Protein 5VF1 (pdb70)

B-factor: mean 55.22, std 19.77, range [21.99, 257.1]

Structure (mmCIF, N/CA/C/O backbone):
data_5VF1
#
_entry.id   5VF1
#
_cell.length_a   121.220
_cell.length_b   121.220
_cell.length_c   29.958
_cell.angle_alpha   90.00
_cell.angle_beta   90.00
_cell.angle_gamma   120.00
#
_symmetry.space_group_name_H-M   'P 61 2 2'
#
loop_
_entity.id
_entity.type
_entity.pdbx_description
1 polymer ORN-LYS-LEU-VAL-PHI-PHE-ALA-GLU-ORN-GLU-ALA-PHE-MEA-VAL-LEU-LYS
2 water water
#
loop_
_atom_site.group_PDB
_atom_site.id
_atom_site.type_symbol
_atom_site.label_atom_id
_atom_site.label_alt_id
_atom_site.label_comp_id
_atom_site.label_asym_id
_atom_site.label_entity_id
_atom_site.label_seq_id
_atom_site.pdbx_PDB_ins_code
_atom_site.Cartn_x
_atom_site.Cartn_y
_atom_site.Cartn_z
_atom_site.occupancy
_atom_site.B_iso_or_equiv
_atom_site.auth_seq_id
_atom_site.auth_comp_id
_atom_site.auth_asym_id
_atom_site.auth_atom_id
_atom_site.pdbx_PDB_model_num
ATOM 20 N N . LYS A 1 2 ? 21.593 50.816 11.374 1.00 38.46 2 LYS A N 1
ATOM 21 C CA . LYS A 1 2 ? 21.265 49.385 11.550 1.00 27.03 2 LYS A CA 1
ATOM 22 C C . LYS A 1 2 ? 20.521 49.030 12.840 1.00 31.71 2 LYS A C 1
ATOM 23 O O . LYS A 1 2 ? 20.862 49.501 13.932 1.00 30.11 2 LYS A O 1
ATOM 42 N N . LEU A 1 3 ? 19.517 48.165 12.697 1.00 30.19 3 LEU A N 1
ATOM 43 C CA . LEU A 1 3 ? 18.893 47.473 13.820 1.00 32.03 3 LEU A CA 1
ATOM 44 C C . LEU A 1 3 ? 19.584 46.131 14.028 1.00 33.66 3 LEU A C 1
ATOM 45 O O . LEU A 1 3 ? 19.570 45.274 13.135 1.00 36.06 3 LEU A O 1
ATOM 61 N N . VAL A 1 4 ? 20.164 45.944 15.207 1.00 40.47 4 VAL A N 1
ATOM 62 C CA . VAL A 1 4 ? 20.868 44.721 15.529 1.00 35.95 4 VAL A CA 1
ATOM 63 C C . VAL A 1 4 ? 20.319 44.109 16.813 1.00 29.22 4 VAL A C 1
ATOM 64 O O . VAL A 1 4 ? 19.674 44.767 17.625 1.00 37.85 4 VAL A O 1
ATOM 97 N N . PHE A 1 6 ? 21.192 42.398 20.269 1.00 34.64 6 PHE A N 1
ATOM 98 C CA . PHE A 1 6 ? 22.235 42.332 21.274 1.00 36.04 6 PHE A CA 1
ATOM 99 C C . PHE A 1 6 ? 21.707 41.512 22.448 1.00 36.88 6 PHE A C 1
ATOM 100 O O . PHE A 1 6 ? 20.520 41.594 22.781 1.00 35.74 6 PHE A O 1
ATOM 117 N N . ALA A 1 7 ? 22.565 40.690 23.049 1.00 40.86 7 ALA A N 1
ATOM 118 C CA . ALA A 1 7 ? 22.160 39.962 24.242 1.00 34.48 7 ALA A CA 1
ATOM 119 C C . ALA A 1 7 ? 23.351 39.826 25.181 1.00 31.46 7 ALA A C 1
ATOM 120 O O . ALA A 1 7 ? 24.497 39.692 24.741 1.00 32.39 7 ALA A O 1
ATOM 127 N N . GLU A 1 8 ? 23.064 39.856 26.473 1.00 35.55 8 GLU A N 1
ATOM 128 C CA . GLU A 1 8 ? 24.080 39.631 27.500 1.00 38.09 8 GLU A CA 1
ATOM 129 C C . GLU A 1 8 ? 23.405 39.223 28.793 1.00 36.08 8 GLU A C 1
ATOM 130 O O . GLU A 1 8 ? 22.434 39.851 29.231 1.00 39.08 8 GLU A O 1
ATOM 161 N N . GLU A 1 10 ? 19.594 39.296 29.327 1.00 42.44 10 GLU A N 1
ATOM 162 C CA . GLU A 1 10 ? 18.631 40.126 28.601 1.00 38.81 10 GLU A CA 1
ATOM 163 C C . GLU A 1 10 ? 18.996 40.330 27.134 1.00 36.34 10 GLU A C 1
ATOM 164 O O . GLU A 1 10 ? 20.177 40.291 26.768 1.00 40.20 10 GLU A O 1
ATOM 176 N N . ALA A 1 11 ? 17.973 40.564 26.303 1.00 40.58 11 ALA A N 1
ATOM 177 C CA . ALA A 1 11 ? 18.153 40.768 24.876 1.00 35.59 11 ALA A CA 1
ATOM 178 C C . ALA A 1 11 ? 17.249 41.896 24.391 1.00 32.56 11 ALA A C 1
ATOM 179 O O . ALA A 1 11 ? 16.145 42.090 24.901 1.00 31.66 11 ALA A O 1
ATOM 186 N N . PHE A 1 12 ? 17.735 42.629 23.391 1.00 27.79 12 PHE A N 1
ATOM 187 C CA . PHE A 1 12 ? 17.004 43.735 22.786 1.00 33.56 12 PHE A CA 1
ATOM 188 C C . PHE A 1 12 ? 17.363 43.867 21.287 1.00 35.68 12 PHE A C 1
ATOM 189 O O . PHE A 1 12 ? 18.482 43.508 20.904 1.00 45.43 12 PHE A O 1
ATOM 229 N N . VAL A 1 14 ? 18.495 46.670 19.026 1.00 26.42 14 VAL A N 1
ATOM 230 C CA . VAL A 1 14 ? 19.005 48.012 19.289 1.00 31.50 14 VAL A CA 1
ATOM 231 C C . VAL A 1 14 ? 19.271 48.694 17.965 1.00 28.30 14 VAL A C 1
ATOM 232 O O . VAL A 1 14 ? 19.727 48.070 17.009 1.00 33.47 14 VAL A O 1
ATOM 245 N N . LEU A 1 15 ? 18.943 49.977 17.917 1.00 27.27 15 LEU A N 1
ATOM 246 C CA . LEU A 1 15 ? 19.092 50.793 16.722 1.00 36.77 15 LEU A CA 1
ATOM 247 C C . LEU A 1 15 ? 20.359 51.616 16.881 1.00 39.08 15 LEU A C 1
ATOM 248 O O . LEU A 1 15 ? 20.496 52.364 17.857 1.00 38.40 15 LEU A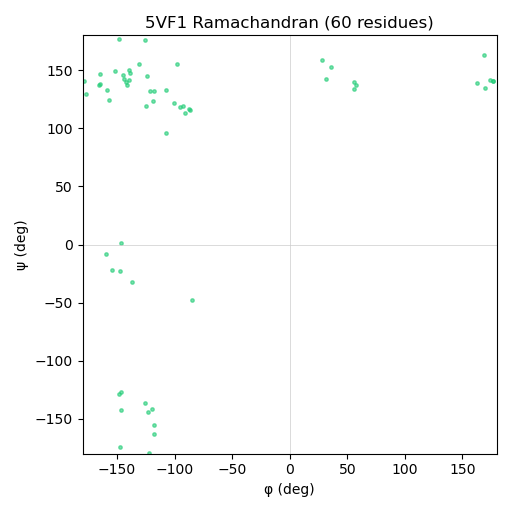 O 1
ATOM 264 N N . LYS A 1 16 ? 21.283 51.454 15.942 1.00 31.06 16 LYS A N 1
ATOM 265 C CA . LYS A 1 16 ? 22.551 52.170 15.950 1.00 42.03 16 LYS A CA 1
ATOM 266 C C . LYS A 1 16 ? 22.764 52.760 14.556 1.00 41.28 16 LYS A C 1
ATOM 267 O O . LYS A 1 16 ? 23.038 52.035 13.604 1.00 36.55 16 LYS A O 1
ATOM 305 N N . LYS B 1 2 ? 18.671 46.854 8.257 1.00 39.39 2 LYS B N 1
ATOM 306 C CA . LYS B 1 2 ? 19.089 48.225 7.934 1.00 36.29 2 LYS B CA 1
ATOM 307 C C . LYS B 1 2 ? 17.919 49.203 7.862 1.00 33.21 2 LYS B C 1
ATOM 308 O O . LYS B 1 2 ? 16.860 48.889 7.314 1.00 28.93 2 LYS B O 1
ATOM 327 N N . LEU B 1 3 ? 18.108 50.384 8.445 1.00 28.37 3 LEU B N 1
ATOM 328 C CA . LEU B 1 3 ? 17.128 51.464 8.356 1.00 30.54 3 LEU B CA 1
ATOM 329 C C . LEU B 1 3 ? 17.496 52.309 7.145 1.00 34.09 3 LEU B C 1
ATOM 330 O O . LEU B 1 3 ? 18.554 52.945 7.123 1.00 37.49 3 LEU B O 1
ATOM 346 N N . VAL B 1 4 ? 16.649 52.295 6.127 1.00 35.82 4 VAL B N 1
ATOM 347 C CA . VAL B 1 4 ? 17.026 52.918 4.869 1.00 44.23 4 VAL B CA 1
ATOM 348 C C . VAL B 1 4 ? 16.073 54.046 4.504 1.00 42.91 4 VAL B C 1
ATOM 349 O O . VAL B 1 4 ? 14.860 53.992 4.749 1.00 40.93 4 VAL B O 1
ATOM 382 N N . PHE B 1 6 ? 14.146 55.866 1.745 1.00 50.29 6 PHE B N 1
ATOM 383 C CA . PHE B 1 6 ? 13.453 55.278 0.616 1.00 51.05 6 PHE B CA 1
ATOM 384 C C . PHE B 1 6 ? 12.483 56.291 0.017 1.00 54.15 6 PHE B C 1
ATOM 385 O O . PHE B 1 6 ? 11.813 57.008 0.750 1.00 54.07 6 PHE B O 1
ATOM 402 N N . ALA B 1 7 ? 12.412 56.343 -1.312 1.00 57.17 7 ALA B N 1
ATOM 403 C CA . ALA B 1 7 ? 11.510 57.257 -2.007 1.00 61.59 7 ALA B CA 1
ATOM 404 C C . ALA B 1 7 ? 10.918 56.565 -3.224 1.00 80.71 7 ALA B C 1
ATOM 405 O O . ALA B 1 7 ? 11.637 55.867 -3.945 1.00 62.46 7 ALA B O 1
ATOM 412 N N . GLU B 1 8 ? 9.612 56.753 -3.432 1.00 105.06 8 GLU B N 1
ATOM 413 C CA . GLU B 1 8 ? 8.921 56.279 -4.636 1.00 109.97 8 GLU B CA 1
ATOM 414 C C . GLU B 1 8 ? 7.792 57.238 -5.031 1.00 109.68 8 GLU B C 1
ATOM 415 O O . GLU B 1 8 ? 6.689 57.170 -4.500 1.00 110.28 8 GLU B O 1
ATOM 446 N N . GLU B 1 10 ? 7.253 61.032 -2.400 1.00 86.07 10 GLU B N 1
ATOM 447 C CA . GLU B 1 10 ? 7.181 60.680 -0.987 1.00 68.02 10 GLU B CA 1
ATOM 448 C C . GLU B 1 10 ? 8.396 59.867 -0.524 1.00 62.62 10 GLU B C 1
ATOM 449 O O . GLU B 1 10 ? 8.813 58.914 -1.184 1.00 61.59 10 GLU B O 1
ATOM 461 N N . ALA B 1 11 ? 8.948 60.257 0.623 1.00 61.78 11 ALA B N 1
ATOM 462 C CA . ALA B 1 11 ? 10.106 59.602 1.211 1.00 60.64 11 ALA B CA 1
ATOM 463 C C . ALA B 1 11 ? 9.796 59.132 2.629 1.00 58.92 11 ALA B C 1
ATOM 464 O O . ALA B 1 11 ? 9.060 59.787 3.376 1.00 57.76 11 ALA B O 1
ATOM 471 N N . PHE B 1 12 ? 10.379 57.991 2.990 1.00 52.45 12 PHE B N 1
ATOM 472 C CA . PHE B 1 12 ? 10.158 57.354 4.285 1.00 49.13 12 PHE B CA 1
ATOM 473 C C . PHE B 1 12 ? 11.422 56.632 4.769 1.00 46.68 12 PHE B C 1
ATOM 474 O O . PHE B 1 12 ? 12.225 56.195 3.940 1.00 46.81 12 PHE B O 1
ATOM 514 N N . VAL B 1 14 ? 12.520 53.152 6.001 1.00 37.34 14 VAL B N 1
ATOM 515 C CA . VAL B 1 14 ? 11.992 51.800 6.089 1.00 34.89 14 VAL B CA 1
ATOM 516 C C . VAL B 1 14 ? 13.058 50.875 6.637 1.00 32.27 14 VAL B C 1
ATOM 517 O O . VAL B 1 14 ? 14.236 50.976 6.306 1.00 32.65 14 VAL B O 1
ATOM 530 N N . LEU B 1 15 ? 12.622 49.964 7.489 1.00 36.00 15 LEU B N 1
ATOM 531 C CA . LEU B 1 15 ? 13.497 48.947 8.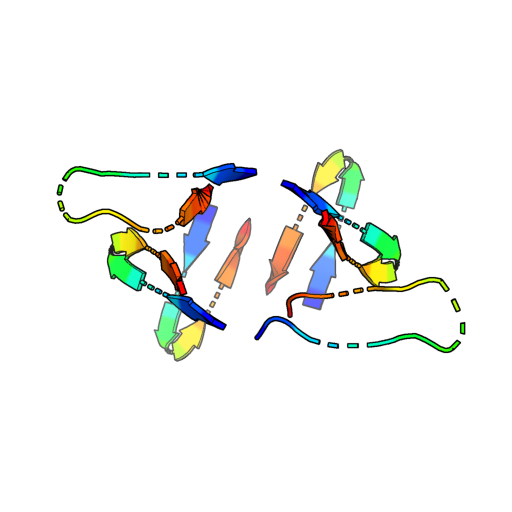047 1.00 32.78 15 LEU B CA 1
ATOM 532 C C . LEU B 1 15 ? 13.520 47.769 7.082 1.00 41.32 15 LEU B C 1
ATOM 533 O O . LEU B 1 15 ? 12.480 47.157 6.821 1.00 45.55 15 LEU B O 1
ATOM 549 N N . LYS B 1 16 ? 14.684 47.491 6.502 1.00 37.52 16 LYS B N 1
ATOM 550 C CA . LYS B 1 16 ? 14.828 46.310 5.651 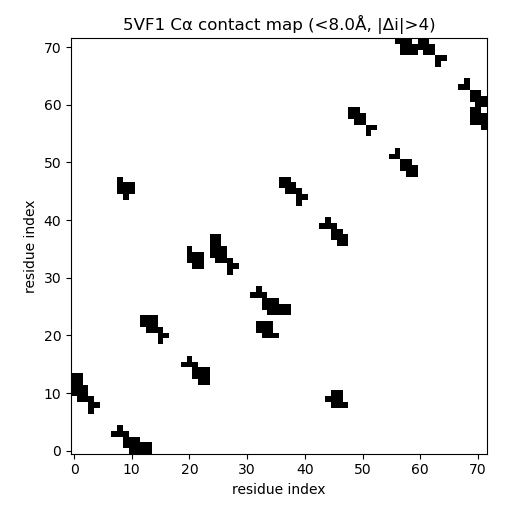1.00 36.36 16 LYS B CA 1
ATOM 551 C C . LYS B 1 16 ? 15.764 45.363 6.373 1.00 42.26 16 LYS B C 1
ATOM 552 O O . LYS B 1 16 ? 16.986 45.524 6.333 1.00 44.95 16 LYS B O 1
ATOM 590 N N . LYS C 1 2 ? 8.073 55.372 16.005 1.00 53.09 2 LYS C N 1
ATOM 591 C CA . LYS C 1 2 ? 7.320 54.121 15.984 1.00 42.54 2 LYS C CA 1
ATOM 592 C C . LYS C 1 2 ? 7.542 53.338 14.686 1.00 32.87 2 LYS C C 1
ATOM 593 O O . LYS C 1 2 ? 7.564 53.909 13.603 1.00 31.43 2 LYS C O 1
ATOM 612 N N . LEU C 1 3 ? 7.689 52.021 14.801 1.00 35.88 3 LEU C N 1
ATOM 613 C CA . LEU C 1 3 ? 7.766 51.149 13.640 1.00 29.33 3 LEU C CA 1
ATOM 614 C C . LEU C 1 3 ? 6.375 50.596 13.369 1.00 31.31 3 LEU C C 1
ATOM 615 O O . LEU C 1 3 ? 5.814 49.901 14.212 1.00 35.41 3 LEU C O 1
ATOM 631 N N . VAL C 1 4 ? 5.821 50.908 12.203 1.00 32.77 4 VAL C N 1
ATOM 632 C CA . VAL C 1 4 ? 4.511 50.405 11.867 1.00 36.00 4 VAL C CA 1
ATOM 633 C C . VAL C 1 4 ? 4.583 49.625 10.571 1.00 39.29 4 VAL C C 1
ATOM 634 O O . VAL C 1 4 ? 5.398 49.903 9.687 1.00 45.99 4 VAL C O 1
ATOM 667 N N . PHE C 1 6 ? 2.884 48.569 7.114 1.00 31.69 6 PHE C N 1
ATOM 668 C CA . PHE C 1 6 ? 1.976 48.922 6.019 1.00 33.33 6 PHE C CA 1
ATOM 669 C C . PHE C 1 6 ? 1.945 47.853 4.937 1.00 34.13 6 PHE C C 1
ATOM 670 O O . PHE C 1 6 ? 3.002 47.340 4.542 1.00 36.50 6 PHE C O 1
ATOM 687 N N . ALA C 1 7 ? 0.754 47.599 4.395 1.00 34.61 7 ALA C N 1
ATOM 688 C CA . ALA C 1 7 ? 0.608 46.705 3.259 1.00 33.70 7 ALA C CA 1
ATOM 689 C C . ALA C 1 7 ? -0.455 47.229 2.306 1.00 34.63 7 ALA C C 1
ATOM 690 O O . ALA C 1 7 ? -1.517 47.718 2.716 1.00 35.58 7 ALA C O 1
ATOM 697 N N . GLU C 1 8 ? -0.155 47.100 1.027 1.00 35.10 8 GLU C N 1
ATOM 698 C CA . GLU C 1 8 ? -1.021 47.585 -0.017 1.00 37.46 8 GLU C CA 1
ATOM 699 C C . GLU C 1 8 ? -0.755 46.756 -1.267 1.00 37.02 8 GLU C C 1
ATOM 700 O O . GLU C 1 8 ? 0.380 46.656 -1.703 1.00 43.88 8 GLU C O 1
ATOM 731 N N . GLU C 1 10 ? 2.559 44.804 -1.814 1.00 40.46 10 GLU C N 1
ATOM 732 C CA . GLU C 1 10 ? 3.802 44.954 -1.082 1.00 45.56 10 GLU C CA 1
ATOM 733 C C . GLU C 1 10 ? 3.556 45.4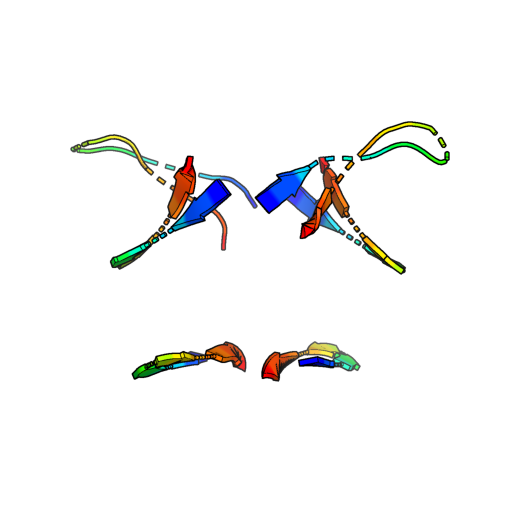42 0.331 1.00 38.36 10 GLU C C 1
ATOM 734 O O . GLU C 1 10 ? 2.511 46.012 0.654 1.00 35.92 10 GLU C O 1
ATOM 746 N N . ALA C 1 11 ? 4.548 45.182 1.170 1.00 38.22 11 ALA C N 1
ATOM 747 C CA . ALA C 1 11 ? 4.488 45.484 2.583 1.00 40.02 11 ALA C CA 1
ATOM 748 C C . ALA C 1 11 ? 5.759 46.220 2.959 1.00 39.58 11 ALA C C 1
ATOM 749 O O . ALA C 1 11 ? 6.794 46.096 2.304 1.00 42.20 11 ALA C O 1
ATOM 756 N N . PHE C 1 12 ? 5.661 46.994 4.026 1.00 38.18 12 PHE C N 1
ATOM 757 C CA . PHE C 1 12 ? 6.783 47.780 4.505 1.00 51.92 12 PHE C CA 1
ATOM 758 C C . PHE C 1 12 ? 6.713 47.858 6.024 1.00 46.03 12 PHE C C 1
ATOM 759 O O . PHE C 1 12 ? 5.611 47.912 6.583 1.00 41.63 12 PHE C O 1
ATOM 799 N N . VAL C 1 14 ? 7.559 50.709 8.211 1.00 31.21 14 VAL C N 1
ATOM 800 C CA . VAL C 1 14 ? 7.913 52.118 8.193 1.00 32.62 14 VAL C CA 1
ATOM 801 C C . VAL C 1 14 ? 8.204 52.611 9.611 1.00 46.49 14 VAL C C 1
ATOM 802 O O . VAL C 1 14 ? 7.408 52.387 10.531 1.00 38.91 14 VAL C O 1
ATOM 815 N N . LEU C 1 15 ? 9.350 53.274 9.786 1.00 49.14 15 LEU C N 1
ATOM 816 C CA . LEU C 1 15 ? 9.758 53.835 11.077 1.00 53.12 15 LEU C CA 1
ATOM 817 C C . LEU C 1 15 ? 9.628 55.351 11.005 1.00 63.75 15 LEU C C 1
ATOM 818 O O . LEU C 1 15 ? 10.540 56.029 10.528 1.00 61.37 15 LEU C O 1
ATOM 834 N N . LYS C 1 16 ? 8.502 55.877 11.485 1.00 71.83 16 LYS C N 1
ATOM 835 C CA . LYS C 1 16 ? 8.320 57.323 11.610 1.00 82.94 16 LYS C CA 1
ATOM 836 C C . LYS C 1 16 ? 8.524 57.766 13.068 1.00 81.52 16 LYS C C 1
ATOM 837 O O . LYS C 1 16 ? 7.743 57.416 13.953 1.00 81.58 16 LYS C O 1
ATOM 875 N N . LYS D 1 2 ? 7.741 50.498 19.140 1.00 60.52 2 LYS D N 1
ATOM 876 C CA . LYS D 1 2 ? 8.140 51.802 19.646 1.00 57.93 2 LYS D CA 1
ATOM 877 C C . LYS D 1 2 ? 9.661 51.878 19.873 1.00 51.76 2 LYS D C 1
ATOM 878 O O . LYS D 1 2 ? 10.270 50.921 20.357 1.00 48.23 2 LYS D O 1
ATOM 897 N N . LEU D 1 3 ? 10.267 53.012 19.518 1.00 49.51 3 LEU D N 1
ATOM 898 C CA . LEU D 1 3 ? 11.665 53.281 19.845 1.00 48.19 3 LEU D CA 1
ATOM 899 C C . LEU D 1 3 ? 11.740 53.913 21.228 1.00 47.26 3 LEU D C 1
ATOM 900 O O . LEU D 1 3 ? 11.216 55.012 21.443 1.00 48.37 3 LEU D O 1
ATOM 916 N N . VAL D 1 4 ? 12.388 53.217 22.157 1.00 46.24 4 VAL D N 1
ATOM 917 C CA . VAL D 1 4 ? 12.523 53.693 23.526 1.00 50.23 4 VAL D CA 1
ATOM 918 C C . VAL D 1 4 ? 14.003 53.911 23.871 1.00 47.70 4 VAL D C 1
ATOM 919 O O . VAL D 1 4 ? 14.900 53.297 23.279 1.00 44.11 4 VAL D O 1
ATOM 952 N N . PHE D 1 6 ? 16.702 54.049 27.082 1.00 41.70 6 PHE D N 1
ATOM 953 C CA . PHE D 1 6 ? 16.979 53.967 28.493 1.00 41.59 6 PHE D CA 1
ATOM 954 C C . PHE D 1 6 ? 18.460 53.906 28.776 1.00 41.10 6 PHE D C 1
ATOM 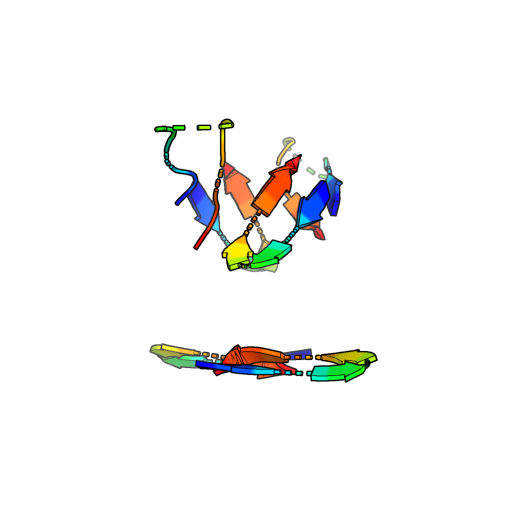955 O O . PHE D 1 6 ? 19.278 53.647 27.888 1.00 41.07 6 PHE D O 1
ATOM 972 N N . ALA D 1 7 ? 18.799 54.187 30.029 1.00 41.27 7 ALA D N 1
ATOM 973 C CA . ALA D 1 7 ? 20.184 54.170 30.468 1.00 41.17 7 ALA D CA 1
ATOM 974 C C . ALA D 1 7 ? 20.235 54.154 31.986 1.00 51.67 7 ALA D C 1
ATOM 975 O O . ALA D 1 7 ? 19.436 54.827 32.659 1.00 42.43 7 ALA D O 1
ATOM 982 N N . GLU D 1 8 ? 21.145 53.340 32.512 1.00 56.31 8 GLU D N 1
ATOM 983 C CA . GLU D 1 8 ? 21.606 53.479 33.880 1.00 60.25 8 GLU D CA 1
ATOM 984 C C . GLU D 1 8 ? 22.711 54.525 33.822 1.00 58.26 8 GLU D C 1
ATOM 985 O O . GLU D 1 8 ? 22.721 55.346 32.910 1.00 63.70 8 GLU D O 1
ATOM 1016 N N . GLU D 1 10 ? 25.909 53.359 29.933 1.00 59.07 10 GLU D N 1
ATOM 1017 C CA . GLU D 1 10 ? 25.481 52.852 28.638 1.00 51.70 10 GLU D CA 1
ATOM 1018 C C . GLU D 1 10 ? 24.094 53.414 28.292 1.00 48.09 10 GLU D C 1
ATOM 1019 O O . GLU D 1 10 ? 23.250 53.593 29.171 1.00 44.58 10 GLU D O 1
ATOM 1031 N N . ALA D 1 11 ? 23.897 53.716 27.010 1.00 51.36 11 ALA D N 1
ATOM 1032 C CA . ALA D 1 11 ? 22.629 54.192 26.469 1.00 51.32 11 ALA D CA 1
ATOM 1033 C C . ALA D 1 11 ? 22.120 53.182 25.451 1.00 53.78 11 ALA D C 1
ATOM 1034 O O . ALA D 1 11 ? 22.871 52.745 24.576 1.00 56.40 11 ALA D O 1
ATOM 1041 N N . PHE D 1 12 ? 20.850 52.820 25.566 1.00 44.96 12 PHE D N 1
ATOM 1042 C CA . PHE D 1 12 ? 20.242 51.836 24.679 1.00 45.93 12 PHE D CA 1
ATOM 1043 C C . PHE D 1 12 ? 19.103 52.498 23.886 1.00 44.16 12 PHE D C 1
ATOM 1044 O O . PHE D 1 12 ? 18.105 52.900 24.499 1.00 44.69 12 PHE D O 1
ATOM 1084 N N . VAL D 1 14 ? 16.300 51.333 21.962 1.00 44.29 14 VAL D N 1
ATOM 1085 C CA . VAL D 1 14 ? 15.682 50.027 21.805 1.00 44.67 14 VAL D CA 1
ATOM 1086 C C . VAL D 1 14 ? 14.340 50.065 21.069 1.00 45.42 14 VAL D C 1
ATOM 1087 O O . VAL D 1 14 ? 13.477 50.886 21.362 1.00 45.28 14 VAL D O 1
ATOM 1100 N N . LEU D 1 15 ? 14.180 49.138 20.132 1.00 46.69 15 LEU D N 1
ATOM 1101 C CA . LEU D 1 15 ? 12.899 48.809 19.529 1.00 47.69 15 LEU D CA 1
ATOM 1102 C C . LEU D 1 15 ? 12.316 47.582 20.220 1.00 47.95 15 LEU D C 1
ATOM 1103 O O . LEU D 1 15 ? 13.050 46.776 20.792 1.00 56.22 15 LEU D O 1
ATOM 1119 N N . LYS D 1 16 ? 11.002 47.442 20.181 1.00 78.36 16 LYS D N 1
ATOM 1120 C CA . LYS D 1 16 ? 10.385 46.185 20.604 1.00 85.61 16 LYS D CA 1
ATOM 1121 C C . LYS D 1 16 ? 8.900 46.198 20.307 1.00 87.46 16 LYS D C 1
ATOM 1122 O O . LYS D 1 16 ? 8.115 46.857 20.992 1.00 89.36 16 LYS D O 1
ATOM 1160 N N . LYS E 1 2 ? 10.969 35.621 6.067 1.00 42.13 2 LYS E N 1
ATOM 1161 C CA . LYS E 1 2 ? 9.631 35.105 5.821 1.00 47.65 2 LYS E CA 1
ATOM 1162 C C . LYS E 1 2 ? 8.645 35.553 6.909 1.00 40.61 2 LYS E C 1
ATOM 1163 O O . LYS E 1 2 ? 8.739 35.122 8.054 1.00 39.23 2 LYS E O 1
ATOM 1182 N N . LEU E 1 3 ? 7.694 36.418 6.559 1.00 41.28 3 LEU E N 1
ATOM 1183 C CA . LEU E 1 3 ? 6.729 36.939 7.519 1.00 36.00 3 LEU E CA 1
ATOM 1184 C C . LEU E 1 3 ? 5.358 36.323 7.260 1.00 35.45 3 LEU E C 1
ATOM 1185 O O . LEU E 1 3 ? 4.908 36.266 6.113 1.00 36.13 3 LEU E O 1
ATOM 1201 N N . VAL E 1 4 ? 4.707 35.860 8.326 1.00 39.49 4 VAL E N 1
ATOM 1202 C CA . VAL E 1 4 ? 3.306 35.427 8.271 1.00 39.48 4 VAL E CA 1
ATOM 1203 C C . VAL E 1 4 ? 2.518 36.182 9.343 1.00 35.30 4 VAL E C 1
ATOM 1204 O O . VAL E 1 4 ? 2.768 36.028 10.529 1.00 35.40 4 VAL E O 1
ATOM 1237 N N . PHE E 1 6 ? -1.054 36.994 11.105 1.00 34.99 6 PHE E N 1
ATOM 1238 C CA . PHE E 1 6 ? -2.419 36.489 11.291 1.00 36.53 6 PHE E CA 1
ATOM 1239 C C . PHE E 1 6 ? -3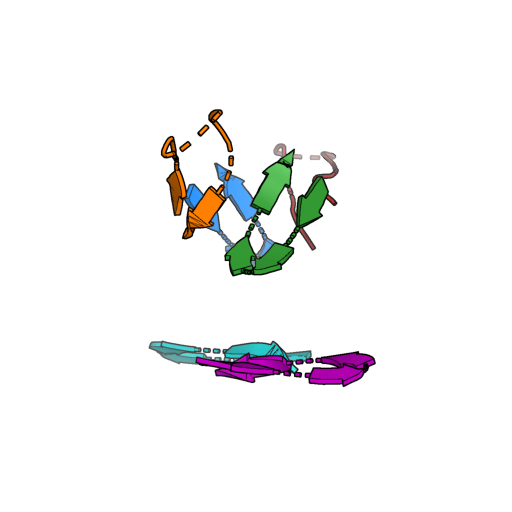.290 37.594 11.842 1.00 38.37 6 PHE E C 1
ATOM 1240 O O . PHE E 1 6 ? -2.873 38.320 12.745 1.00 38.67 6 PHE E O 1
ATOM 1257 N N . ALA E 1 7 ? -4.507 37.719 11.315 1.00 37.43 7 ALA E N 1
ATOM 1258 C CA . ALA E 1 7 ? -5.438 38.700 11.841 1.00 37.50 7 ALA E CA 1
ATOM 1259 C C . ALA E 1 7 ? -6.851 38.147 11.790 1.00 40.17 7 ALA E C 1
ATOM 1260 O O . ALA E 1 7 ? -7.222 37.423 10.861 1.00 42.02 7 ALA E O 1
ATOM 1267 N N . GLU E 1 8 ? -7.610 38.479 12.826 1.00 47.13 8 GLU E N 1
ATOM 1268 C CA . GLU E 1 8 ? -9.016 38.173 12.917 1.00 57.58 8 GLU E CA 1
ATOM 1269 C C . GLU E 1 8 ? -9.640 39.444 13.476 1.00 48.35 8 GLU E C 1
ATOM 1270 O O . GLU E 1 8 ? -9.450 39.790 14.647 1.00 49.28 8 GLU E O 1
ATOM 1301 N N . GLU E 1 10 ? -7.488 42.026 16.221 1.00 42.87 10 GLU E N 1
ATOM 1302 C CA . GLU E 1 10 ? -6.301 41.307 16.680 1.00 46.86 10 GLU E CA 1
ATOM 1303 C C . GLU E 1 10 ? -5.368 40.849 15.565 1.00 42.02 10 GLU E C 1
ATOM 1304 O O . GLU E 1 10 ? -5.818 40.328 14.550 1.00 44.82 10 GLU E O 1
ATOM 1316 N N . ALA E 1 11 ? -4.061 41.028 15.787 1.00 44.74 11 ALA E N 1
ATOM 1317 C CA . ALA E 1 11 ? -3.042 40.674 14.809 1.00 36.70 11 ALA E CA 1
ATOM 1318 C C . ALA E 1 11 ? -1.857 40.040 15.522 1.00 39.85 11 ALA E C 1
ATOM 1319 O O . ALA E 1 11 ? -1.478 40.455 16.619 1.00 36.82 11 ALA E O 1
ATOM 1326 N N . PHE E 1 12 ? -1.285 39.030 14.886 1.00 40.55 12 PHE E N 1
ATOM 1327 C CA . PHE E 1 12 ? -0.239 38.218 15.497 1.00 36.61 12 PHE E CA 1
ATOM 1328 C C . PHE E 1 12 ? 0.687 37.768 14.389 1.00 39.37 12 PHE E C 1
ATOM 1329 O O . PHE E 1 12 ? 0.205 37.311 13.351 1.00 41.58 12 PHE E O 1
ATOM 1369 N N . VAL E 1 14 ? 4.281 35.702 12.816 1.00 36.28 14 VAL E N 1
ATOM 1370 C CA . VAL E 1 14 ? 5.367 34.757 12.873 1.00 40.37 14 VAL E CA 1
ATOM 1371 C C . VAL E 1 14 ? 6.402 35.237 11.886 1.00 37.37 14 VAL E C 1
ATOM 1372 O O . VAL E 1 14 ? 6.079 35.586 10.760 1.00 35.92 14 VAL E O 1
ATOM 1385 N N . LEU E 1 15 ? 7.655 35.277 12.310 1.00 38.94 15 LEU E N 1
ATOM 1386 C CA . LEU E 1 15 ? 8.744 35.676 11.430 1.00 39.27 15 LEU E CA 1
ATOM 1387 C C . LEU E 1 15 ? 9.777 34.554 11.446 1.00 40.36 15 LEU E C 1
ATOM 1388 O O . LEU E 1 15 ? 10.309 34.226 12.502 1.00 42.31 15 LEU E O 1
ATOM 1404 N N . LYS E 1 16 ? 10.023 33.972 10.272 1.00 42.41 16 LYS E N 1
ATOM 1405 C CA . LYS E 1 16 ? 11.014 32.894 10.137 1.00 41.38 16 LYS E CA 1
ATOM 1406 C C . LYS E 1 16 ? 12.167 33.294 9.230 1.00 46.80 16 LYS E C 1
ATOM 1407 O O . LYS E 1 16 ? 12.119 33.088 8.016 1.00 47.89 16 LYS E O 1
ATOM 1445 N N . LYS F 1 2 ? 7.868 35.499 21.620 1.00 50.19 2 LYS F N 1
ATOM 1446 C CA . LYS F 1 2 ? 8.928 34.532 21.873 1.00 42.47 2 LYS F CA 1
ATOM 1447 C C . LYS F 1 2 ? 9.865 34.447 20.684 1.00 37.29 2 LYS F C 1
ATOM 1448 O O . LYS F 1 2 ? 9.427 34.320 19.535 1.00 37.54 2 LYS F O 1
ATOM 1467 N N . LEU F 1 3 ? 11.162 34.511 20.978 1.00 37.55 3 LEU F N 1
ATOM 1468 C CA . LEU F 1 3 ? 12.209 34.501 19.973 1.00 34.14 3 LEU F CA 1
ATOM 1469 C C . LEU F 1 3 ? 13.129 33.319 20.215 1.00 33.51 3 LEU F C 1
ATOM 1470 O O . LEU F 1 3 ? 13.566 33.085 21.343 1.00 37.09 3 LEU F O 1
ATOM 1486 N N . VAL F 1 4 ? 13.414 32.576 19.156 1.00 34.29 4 VAL F N 1
ATOM 1487 C CA . VAL F 1 4 ? 14.452 31.550 19.203 1.00 31.59 4 VAL F CA 1
ATOM 1488 C C . VAL F 1 4 ? 15.493 31.857 18.116 1.00 32.76 4 VAL F C 1
ATOM 1489 O O . VAL F 1 4 ? 15.188 31.868 16.934 1.00 30.66 4 VAL F O 1
ATOM 1522 N N . PHE F 1 6 ? 18.921 30.670 16.386 1.00 42.30 6 PHE F N 1
ATOM 1523 C CA . PHE F 1 6 ? 19.866 29.563 16.201 1.00 47.84 6 PHE F CA 1
ATOM 1524 C C . PHE F 1 6 ? 21.196 30.073 15.642 1.00 49.70 6 PHE F C 1
ATOM 1525 O O . PHE F 1 6 ? 21.208 31.028 14.862 1.00 55.60 6 PHE F O 1
ATOM 1542 N N . ALA F 1 7 ? 22.317 29.450 16.024 1.00 35.61 7 ALA F N 1
ATOM 1543 C CA . ALA F 1 7 ? 23.589 29.861 15.463 1.00 37.55 7 ALA F CA 1
ATOM 1544 C C . ALA F 1 7 ? 24.564 28.686 15.440 1.00 39.02 7 ALA F C 1
ATOM 1545 O O . ALA F 1 7 ? 24.512 27.791 16.285 1.00 38.77 7 ALA F O 1
ATOM 1552 N N . GLU F 1 8 ? 25.442 28.710 14.454 1.00 43.90 8 GLU F N 1
ATOM 1553 C CA . GLU F 1 8 ? 26.517 27.746 14.376 1.00 48.62 8 GLU F CA 1
ATOM 1554 C C . GLU F 1 8 ? 27.722 28.413 13.752 1.00 45.66 8 GLU F C 1
ATOM 1555 O O . GLU F 1 8 ? 27.753 28.679 12.550 1.00 46.68 8 GLU F O 1
ATOM 1586 N N . GLU F 1 10 ? 27.012 31.744 11.389 1.00 46.20 10 GLU F N 1
ATOM 1587 C CA . GLU F 1 10 ? 25.714 31.851 10.745 1.00 44.61 10 GLU F CA 1
ATOM 1588 C C . GL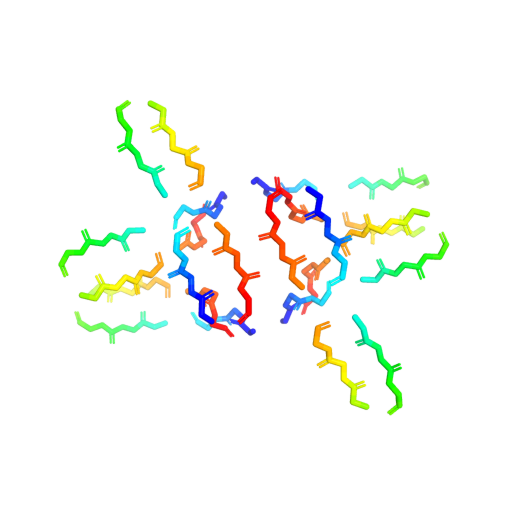U F 1 10 ? 24.625 31.777 11.803 1.00 41.45 10 GLU F C 1
ATOM 1589 O O . GLU F 1 10 ? 24.721 31.004 12.758 1.00 40.76 10 GLU F O 1
ATOM 1601 N N . ALA F 1 11 ? 23.595 32.600 11.627 1.00 40.21 11 ALA F N 1
ATOM 1602 C CA . ALA F 1 11 ? 22.514 32.707 12.591 1.00 38.03 11 ALA F CA 1
ATOM 1603 C C . ALA F 1 11 ? 21.186 32.812 11.855 1.00 36.94 11 ALA F C 1
ATOM 1604 O O . ALA F 1 11 ? 21.112 33.332 10.739 1.00 37.97 11 ALA F O 1
ATOM 1611 N N . PHE F 1 12 ? 20.143 32.310 12.500 1.00 35.25 12 PHE F N 1
ATOM 1612 C CA . PHE F 1 12 ? 18.793 32.305 11.943 1.00 34.51 12 PHE F CA 1
ATOM 1613 C C . PHE F 1 12 ? 17.833 32.454 13.130 1.00 33.13 12 PHE F C 1
ATOM 1614 O O . PHE F 1 12 ? 18.049 31.826 14.171 1.00 35.43 12 PHE F O 1
ATOM 1654 N N . VAL F 1 14 ? 13.640 32.514 14.664 1.00 37.20 14 VAL F N 1
ATOM 1655 C CA . VAL F 1 14 ? 12.200 32.355 14.543 1.00 37.88 14 VAL F CA 1
ATOM 1656 C C . VAL F 1 14 ? 11.539 33.180 15.639 1.00 33.77 14 VAL F C 1
ATOM 1657 O O . VAL F 1 14 ? 11.845 33.032 16.809 1.00 33.36 14 VAL F O 1
ATOM 1670 N N . LEU F 1 15 ? 10.647 34.073 15.236 1.00 32.62 15 LEU F N 1
ATOM 1671 C CA . LEU F 1 15 ? 9.944 34.967 16.148 1.00 35.31 15 LEU F CA 1
ATOM 1672 C C . LEU F 1 15 ? 8.448 34.683 16.048 1.00 34.25 15 LEU F C 1
ATOM 1673 O O . LEU F 1 15 ? 7.870 34.777 14.959 1.00 36.56 15 LEU F O 1
ATOM 1689 N N . LYS F 1 16 ? 7.823 34.355 17.172 1.00 34.54 16 LYS F N 1
ATOM 1690 C CA . LYS F 1 16 ? 6.370 34.138 17.206 1.00 36.09 16 LYS F CA 1
ATOM 1691 C C . LYS F 1 16 ? 5.750 34.998 18.298 1.00 43.22 16 LYS F C 1
ATOM 1692 O O . LYS F 1 16 ? 5.847 34.655 19.467 1.00 38.57 16 LYS F O 1
#

Solvent-accessible surface area: 8246 Å² total

Radius of gyration: 14.71 Å; Cα contacts (8 Å, |Δi|>4): 101; chains: 6; bounding box: 36×33×38 Å

S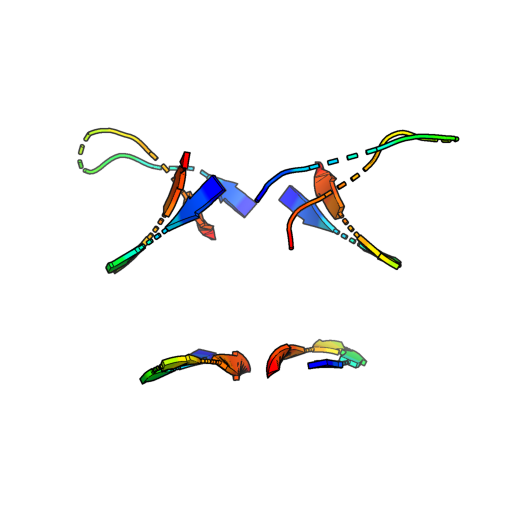econdary structure (DSSP, 8-state):
-B--B--B--B-/-B--B--B--B-/-B--B--B--B-/-B--B--B--B-/-B--B--B--B-/-B--B--B--B-

Foldseek 3Di:
DDDDDVPDDDDD/DDDDDVPDDDDD/DDDDDVPDDDDD/DDDDDVPDDDDD/DDDDDVPDDDDD/DDDDDVPDDDDD

Sequence (72 aa):
KLVFAEEAFVLKKLVFAEEAFVLKKLVFAEEAFVLKKLVFAEEAFVLKKLVFAEEAFVLKKLVFAEEAFVLK